Protein AF-A0A962WEE3-F1 (afdb_monomer_lite)

Structure (mmCIF, N/CA/C/O backbone):
data_AF-A0A962WEE3-F1
#
_entry.id   AF-A0A962WEE3-F1
#
loop_
_atom_site.group_PDB
_atom_site.id
_atom_site.type_symbol
_atom_site.label_atom_id
_atom_site.label_alt_id
_atom_site.label_comp_id
_atom_site.label_asym_id
_atom_site.label_entity_id
_atom_site.label_seq_id
_atom_site.pdbx_PDB_ins_code
_atom_site.Cartn_x
_atom_site.Cartn_y
_atom_site.Cartn_z
_atom_site.occupancy
_atom_site.B_iso_or_equiv
_atom_site.auth_seq_id
_atom_site.auth_comp_id
_atom_site.auth_asym_id
_atom_site.auth_atom_id
_atom_site.pdbx_PDB_model_num
ATOM 1 N N . TYR A 1 1 ? 12.407 13.432 -6.104 1.00 59.91 1 TYR A N 1
ATOM 2 C CA . TYR A 1 1 ? 11.609 12.209 -6.326 1.00 59.91 1 TYR A CA 1
ATOM 3 C C . TYR A 1 1 ? 10.411 12.275 -5.389 1.00 59.91 1 TYR A C 1
ATOM 5 O O . TYR A 1 1 ? 10.566 12.838 -4.314 1.00 59.91 1 TYR A O 1
ATOM 13 N N . THR A 1 2 ? 9.241 11.774 -5.781 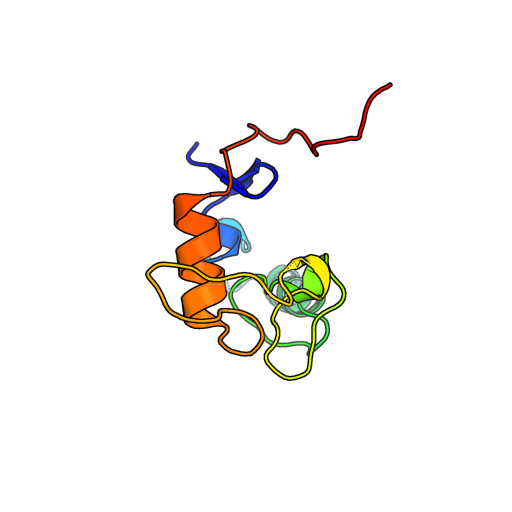1.00 66.31 2 THR A N 1
ATOM 14 C CA . THR A 1 2 ? 8.063 11.734 -4.896 1.00 66.31 2 THR A CA 1
ATOM 15 C C . THR A 1 2 ? 8.029 10.378 -4.204 1.00 66.31 2 THR A C 1
ATOM 17 O O . THR A 1 2 ? 8.128 9.348 -4.876 1.00 66.31 2 THR A O 1
ATOM 20 N N . LYS A 1 3 ? 7.955 10.382 -2.874 1.00 72.56 3 LYS A N 1
ATOM 21 C CA . LYS A 1 3 ? 7.921 9.187 -2.031 1.00 72.56 3 LYS A CA 1
ATOM 22 C C . LYS A 1 3 ? 6.664 9.195 -1.163 1.00 72.56 3 LYS A C 1
ATOM 24 O O . LYS A 1 3 ? 6.056 10.238 -0.945 1.00 72.56 3 LYS A O 1
ATOM 29 N N . GLY A 1 4 ? 6.264 8.013 -0.718 1.00 76.56 4 GLY A N 1
ATOM 30 C CA . GLY A 1 4 ? 5.142 7.784 0.183 1.00 76.56 4 GLY A CA 1
ATOM 31 C C . GLY A 1 4 ? 5.556 6.923 1.371 1.00 76.56 4 GLY A C 1
ATOM 32 O O . GLY A 1 4 ? 6.692 6.994 1.838 1.00 76.56 4 GLY A O 1
ATOM 33 N N . HIS A 1 5 ? 4.625 6.102 1.855 1.00 83.38 5 HIS A N 1
ATOM 34 C CA . HIS A 1 5 ? 4.808 5.189 2.985 1.00 83.38 5 HIS A CA 1
ATOM 35 C C . HIS A 1 5 ? 6.174 4.475 2.973 1.00 83.38 5 HIS A C 1
ATOM 37 O O . HIS A 1 5 ? 6.583 3.937 1.945 1.00 83.38 5 HIS A O 1
ATOM 43 N N . ALA A 1 6 ? 6.889 4.502 4.105 1.00 80.38 6 ALA A N 1
ATOM 44 C CA . ALA A 1 6 ? 8.244 3.952 4.271 1.00 80.38 6 ALA A CA 1
ATOM 45 C C . ALA A 1 6 ? 9.289 4.461 3.247 1.00 80.38 6 ALA A C 1
ATOM 47 O O . ALA A 1 6 ? 10.325 3.837 3.027 1.00 80.38 6 ALA A O 1
ATOM 48 N N . GLY A 1 7 ? 9.032 5.605 2.604 1.00 78.88 7 GLY A N 1
ATOM 49 C CA . GLY A 1 7 ? 9.877 6.157 1.549 1.00 78.88 7 GLY A CA 1
ATOM 50 C C . GLY A 1 7 ? 9.801 5.418 0.215 1.00 78.88 7 GLY A C 1
ATOM 51 O O . GLY A 1 7 ? 10.701 5.578 -0.614 1.00 78.88 7 GLY A O 1
ATOM 52 N N . LEU A 1 8 ? 8.759 4.614 -0.000 1.00 78.94 8 LEU A N 1
ATOM 53 C CA . LEU A 1 8 ? 8.512 3.940 -1.270 1.00 78.94 8 LEU A CA 1
ATOM 54 C C . LEU A 1 8 ? 8.179 4.964 -2.358 1.00 78.94 8 LEU A C 1
ATOM 56 O O . LEU A 1 8 ? 7.472 5.941 -2.116 1.00 78.94 8 LEU A O 1
ATOM 60 N N . ALA A 1 9 ? 8.668 4.740 -3.576 1.00 80.31 9 ALA A N 1
ATOM 61 C CA . ALA A 1 9 ? 8.259 5.543 -4.724 1.00 80.31 9 ALA A CA 1
ATOM 62 C C . ALA A 1 9 ? 6.761 5.323 -4.998 1.00 80.31 9 ALA A C 1
ATOM 64 O O . ALA A 1 9 ? 6.292 4.188 -4.931 1.00 80.31 9 ALA A O 1
ATOM 65 N N . CYS A 1 10 ? 6.009 6.367 -5.362 1.00 78.75 10 CYS A N 1
ATOM 66 C CA . CYS A 1 10 ? 4.571 6.244 -5.671 1.00 78.75 10 CYS A CA 1
ATOM 67 C C . CYS A 1 10 ? 4.292 5.162 -6.732 1.00 78.75 10 CYS A C 1
ATOM 69 O O . CYS A 1 10 ? 3.282 4.467 -6.694 1.00 78.75 10 CYS A O 1
ATOM 71 N N . GLN A 1 11 ? 5.240 4.989 -7.649 1.00 77.62 11 GLN A N 1
ATOM 72 C CA . GLN A 1 11 ? 5.282 3.983 -8.702 1.00 77.62 11 GLN A CA 1
ATOM 73 C C . GLN A 1 11 ? 5.218 2.537 -8.196 1.00 77.62 11 GLN A C 1
ATOM 75 O O . GLN A 1 11 ? 4.754 1.674 -8.937 1.00 77.62 11 GLN A O 1
ATOM 80 N N . ALA A 1 12 ? 5.678 2.277 -6.969 1.00 77.88 12 ALA A N 1
ATOM 81 C CA . ALA A 1 12 ? 5.604 0.958 -6.355 1.00 77.88 12 ALA A CA 1
ATOM 82 C C . ALA A 1 12 ? 4.146 0.551 -6.090 1.00 77.88 12 ALA A C 1
ATOM 84 O O .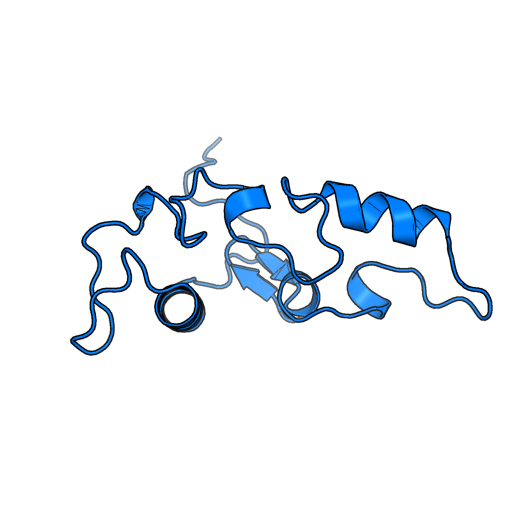 ALA A 1 12 ? 3.805 -0.608 -6.288 1.00 77.88 12 ALA A O 1
ATOM 85 N N . CYS A 1 13 ? 3.276 1.500 -5.720 1.00 80.94 13 CYS A N 1
ATOM 86 C CA . CYS A 1 13 ? 1.856 1.250 -5.430 1.00 80.94 13 CYS A CA 1
ATOM 87 C C . CYS A 1 13 ? 0.899 1.643 -6.570 1.00 80.94 13 CYS A C 1
ATOM 89 O O . CYS A 1 13 ? -0.271 1.285 -6.530 1.00 80.94 13 CYS A O 1
ATOM 91 N N . HIS A 1 14 ? 1.366 2.376 -7.581 1.00 80.56 14 HIS A N 1
ATOM 92 C CA . HIS A 1 14 ? 0.557 2.809 -8.731 1.00 80.56 14 HIS A CA 1
ATOM 93 C C . HIS A 1 14 ? 1.036 2.215 -10.059 1.00 80.56 14 HIS A C 1
ATOM 95 O O . HIS A 1 14 ? 0.818 2.822 -11.102 1.00 80.56 14 HIS A O 1
ATOM 101 N N . GLU A 1 15 ? 1.715 1.063 -10.015 1.00 68.25 15 GLU A N 1
ATOM 102 C CA . GLU A 1 15 ? 2.220 0.355 -11.199 1.00 68.25 15 GLU A CA 1
ATOM 103 C C . GLU A 1 15 ? 2.891 1.281 -12.221 1.00 68.25 15 GLU A C 1
ATOM 105 O O . GLU A 1 15 ? 2.365 1.545 -13.303 1.00 68.25 15 GLU A O 1
ATOM 110 N N . SER A 1 16 ? 4.100 1.761 -11.933 1.00 60.50 16 SER A N 1
ATOM 111 C CA . SER A 1 16 ? 4.901 2.293 -13.035 1.00 60.50 16 SER A CA 1
ATOM 112 C C . SER A 1 16 ? 5.744 1.195 -13.634 1.00 60.50 16 SER A C 1
ATOM 114 O O . SER A 1 16 ? 6.678 0.702 -12.996 1.00 60.50 16 SER A O 1
ATOM 116 N N . ILE A 1 17 ? 5.484 0.909 -14.910 1.00 52.91 17 ILE A N 1
ATOM 117 C CA . ILE A 1 17 ? 6.377 0.085 -15.721 1.00 52.91 17 ILE A CA 1
ATOM 118 C C . ILE A 1 17 ? 7.811 0.634 -15.619 1.00 52.91 17 ILE A C 1
ATOM 120 O O . ILE A 1 17 ? 8.752 -0.129 -15.503 1.00 52.91 17 ILE A O 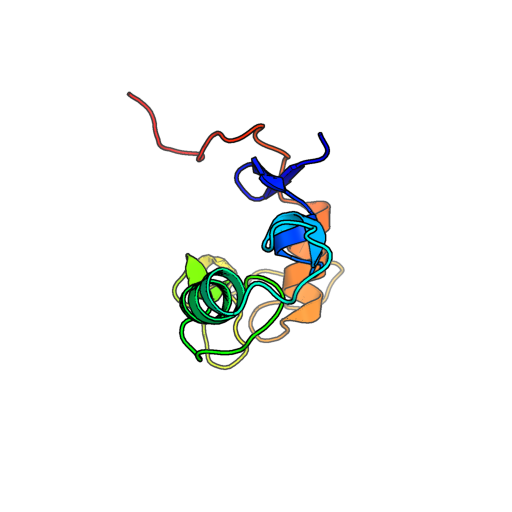1
ATOM 124 N N . HIS A 1 18 ? 7.978 1.956 -15.540 1.00 51.31 18 HIS A N 1
ATOM 125 C CA . HIS A 1 18 ? 9.281 2.620 -15.462 1.00 51.31 18 HIS A CA 1
ATOM 126 C C . HIS A 1 18 ? 9.896 2.691 -14.050 1.00 51.31 18 HIS A C 1
ATOM 128 O O . HIS A 1 18 ? 11.042 3.109 -13.910 1.00 51.31 18 HIS A O 1
ATOM 134 N N . GLY A 1 19 ? 9.138 2.357 -12.999 1.00 53.22 19 GLY A N 1
ATOM 135 C CA . GLY A 1 19 ? 9.619 2.359 -11.610 1.00 53.22 19 GLY A CA 1
ATOM 136 C C . GLY A 1 19 ? 10.104 0.991 -11.131 1.00 53.22 19 GLY A C 1
ATOM 137 O O . GLY A 1 19 ? 10.918 0.926 -10.214 1.00 53.22 19 GLY A O 1
ATOM 138 N N . LEU A 1 20 ? 9.614 -0.080 -11.763 1.00 52.81 20 LEU A N 1
ATOM 139 C CA . LEU A 1 20 ? 9.973 -1.470 -11.470 1.00 52.81 20 LEU A CA 1
ATOM 140 C C . LEU A 1 20 ? 10.700 -2.154 -12.635 1.00 52.81 20 LEU A C 1
ATOM 142 O O . LEU A 1 20 ? 11.467 -3.069 -12.370 1.00 52.81 20 LEU A O 1
ATOM 146 N N . TYR A 1 21 ? 10.520 -1.708 -13.886 1.00 57.28 21 TYR A N 1
ATOM 147 C CA . TYR A 1 21 ? 11.195 -2.262 -15.064 1.00 57.28 21 TYR A CA 1
ATOM 148 C C . TYR A 1 21 ? 12.092 -1.214 -15.741 1.00 57.28 21 TYR A C 1
ATOM 150 O O . TYR A 1 21 ? 11.686 -0.059 -15.909 1.00 57.28 21 TYR A O 1
ATOM 158 N N . PRO A 1 22 ? 13.310 -1.582 -16.171 1.00 56.31 22 PRO A N 1
ATOM 159 C CA . PRO A 1 22 ? 14.116 -0.705 -17.003 1.00 56.31 22 PRO A CA 1
ATOM 160 C C . PRO A 1 22 ? 13.383 -0.410 -18.319 1.00 56.31 22 PRO A C 1
ATOM 162 O O . PRO A 1 22 ? 12.876 -1.311 -18.990 1.00 56.31 22 PRO A O 1
ATOM 165 N N . VAL A 1 23 ? 13.334 0.870 -18.699 1.00 54.28 23 VAL A N 1
ATOM 166 C CA . VAL A 1 23 ? 12.756 1.304 -19.977 1.00 54.28 23 VAL A CA 1
ATOM 167 C C . VAL A 1 23 ? 13.760 0.989 -21.076 1.00 54.28 23 VAL A C 1
ATOM 169 O O . VAL A 1 23 ? 14.630 1.798 -21.395 1.00 54.28 23 VAL A O 1
ATOM 172 N N . THR A 1 24 ? 13.680 -0.215 -21.627 1.00 64.00 24 THR A N 1
ATOM 173 C CA . THR A 1 24 ? 14.472 -0.602 -22.795 1.00 64.00 24 THR A CA 1
ATOM 174 C C . THR A 1 24 ? 13.543 -0.814 -23.991 1.00 64.00 24 THR A C 1
ATOM 176 O O . THR A 1 24 ? 12.368 -1.127 -23.794 1.00 64.00 24 THR A O 1
ATOM 179 N N . PRO A 1 25 ? 14.025 -0.656 -25.238 1.00 69.88 25 PRO A N 1
ATOM 180 C CA . PRO A 1 25 ? 13.217 -0.918 -26.435 1.00 69.88 25 PRO A CA 1
ATOM 181 C C . PRO A 1 25 ? 12.658 -2.349 -26.504 1.00 69.88 25 PRO A C 1
ATOM 183 O O . PRO A 1 25 ? 11.712 -2.609 -27.245 1.00 69.88 25 PRO A O 1
ATOM 186 N N . SER A 1 26 ? 13.242 -3.269 -25.735 1.00 65.81 26 SER A N 1
ATOM 187 C CA . SER A 1 26 ? 12.838 -4.665 -25.624 1.00 65.81 26 SER A CA 1
ATOM 188 C C . SER A 1 26 ? 12.163 -4.916 -24.275 1.00 65.81 26 SER A C 1
ATOM 190 O O . SER A 1 26 ? 12.535 -4.335 -23.257 1.00 65.81 26 SER A O 1
ATOM 192 N N . VAL A 1 27 ? 11.190 -5.827 -24.237 1.00 64.12 27 VAL A N 1
ATOM 193 C CA . VAL A 1 27 ? 10.600 -6.274 -22.968 1.00 64.12 27 VAL A CA 1
ATOM 194 C C . VAL A 1 27 ? 11.683 -6.960 -22.131 1.00 64.12 27 VAL A C 1
ATOM 196 O O . VAL A 1 27 ? 12.179 -8.024 -22.508 1.00 64.12 27 VAL A O 1
ATOM 199 N N . ASP A 1 28 ? 12.037 -6.376 -20.984 1.00 65.62 28 ASP A N 1
ATOM 200 C CA . ASP A 1 28 ? 12.911 -7.030 -20.011 1.00 65.62 28 ASP A CA 1
ATOM 201 C C . ASP A 1 28 ? 12.128 -8.110 -19.254 1.00 65.62 28 ASP A C 1
ATOM 203 O O . ASP A 1 28 ? 11.506 -7.883 -18.214 1.00 65.62 28 ASP A O 1
ATOM 207 N N . THR A 1 29 ? 12.152 -9.321 -19.806 1.00 66.81 29 THR A N 1
ATOM 208 C CA . THR A 1 29 ? 11.490 -10.487 -19.206 1.00 66.81 29 THR A CA 1
ATOM 209 C C . THR A 1 29 ? 12.092 -10.909 -17.862 1.00 66.81 29 THR A C 1
ATOM 211 O O . THR A 1 29 ? 11.431 -11.621 -17.105 1.00 66.81 29 THR A O 1
ATOM 214 N N . THR A 1 30 ? 13.321 -10.487 -17.544 1.00 66.19 30 THR A N 1
ATOM 215 C CA . THR A 1 30 ? 13.986 -10.812 -16.276 1.00 66.19 30 THR A CA 1
ATOM 216 C C . THR A 1 30 ? 13.401 -9.963 -15.164 1.00 66.19 30 THR A C 1
ATOM 218 O O . THR A 1 30 ? 12.920 -10.503 -14.166 1.00 66.19 30 THR A O 1
ATOM 221 N N . THR A 1 31 ? 13.348 -8.646 -15.364 1.00 63.94 31 THR A N 1
ATOM 222 C CA . THR A 1 31 ? 12.740 -7.743 -14.383 1.00 63.94 31 THR A CA 1
ATOM 223 C C . THR A 1 31 ? 11.231 -7.966 -14.281 1.00 63.94 31 THR A C 1
ATOM 225 O O . THR A 1 31 ? 10.679 -7.925 -13.184 1.00 63.94 31 THR A O 1
ATOM 228 N N . TYR A 1 32 ? 10.570 -8.332 -15.388 1.00 65.12 32 TYR A N 1
ATOM 229 C CA . TYR A 1 32 ? 9.160 -8.744 -15.384 1.00 65.12 32 TYR A CA 1
ATOM 230 C C . TYR A 1 32 ? 8.872 -9.928 -14.451 1.00 65.12 32 TYR A C 1
ATOM 232 O O . TYR A 1 32 ? 7.881 -9.922 -13.725 1.00 65.12 32 TYR A O 1
ATOM 240 N N . LYS A 1 33 ? 9.757 -10.932 -14.422 1.00 65.62 33 LYS A N 1
ATOM 241 C CA . LYS A 1 33 ? 9.633 -12.085 -13.515 1.00 65.62 33 LYS A CA 1
ATOM 242 C C . LYS A 1 33 ? 9.969 -11.741 -12.064 1.00 65.62 33 LYS A C 1
ATOM 244 O O . LYS A 1 33 ? 9.379 -12.323 -11.161 1.00 65.62 33 LYS A O 1
ATOM 249 N N . GLN A 1 34 ? 10.898 -10.815 -11.834 1.00 64.06 34 GLN A N 1
ATOM 250 C CA . GLN A 1 34 ? 11.233 -10.346 -10.486 1.00 64.06 34 GLN A CA 1
ATOM 251 C C . GLN A 1 34 ? 10.078 -9.570 -9.848 1.00 64.06 34 GLN A C 1
ATOM 253 O O . GLN A 1 34 ? 9.843 -9.720 -8.655 1.00 64.06 34 GLN A O 1
ATOM 258 N N . ALA A 1 35 ? 9.302 -8.810 -10.627 1.00 63.50 35 ALA A N 1
ATOM 259 C CA . ALA A 1 35 ? 8.184 -8.045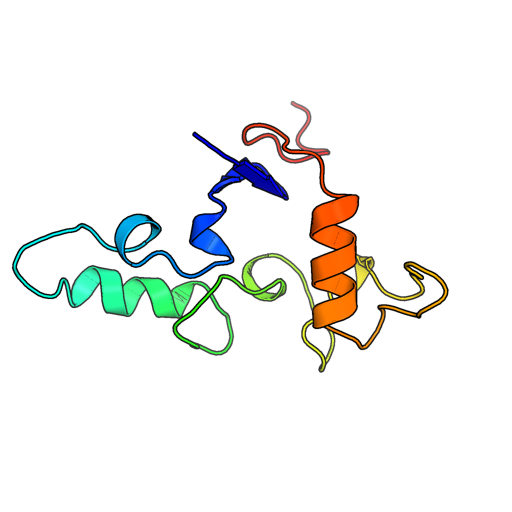 -10.077 1.00 63.50 35 ALA A CA 1
ATOM 260 C C . ALA A 1 35 ? 7.102 -8.917 -9.417 1.00 63.50 35 ALA A C 1
ATOM 262 O O . ALA A 1 35 ? 6.536 -8.524 -8.400 1.00 63.50 35 ALA A O 1
ATOM 263 N N . ALA A 1 36 ? 6.867 -10.124 -9.939 1.00 65.12 36 ALA A N 1
ATOM 264 C CA . ALA A 1 36 ? 5.942 -11.089 -9.344 1.00 65.12 36 ALA A CA 1
ATOM 265 C C . ALA A 1 36 ? 6.392 -11.591 -7.962 1.00 65.12 36 ALA A C 1
ATOM 267 O O . ALA A 1 36 ? 5.573 -12.076 -7.192 1.00 65.12 36 ALA A O 1
ATOM 268 N N . GLN A 1 37 ? 7.685 -11.479 -7.633 1.00 65.62 37 GLN A N 1
ATOM 269 C CA . GLN A 1 37 ? 8.223 -11.914 -6.339 1.00 65.62 37 GLN A CA 1
ATOM 270 C C . GLN A 1 37 ? 7.843 -10.971 -5.196 1.00 65.62 37 GLN A C 1
ATOM 272 O O . GLN A 1 37 ? 7.966 -11.347 -4.034 1.00 65.62 37 GLN A O 1
ATOM 277 N N . TYR A 1 38 ? 7.415 -9.746 -5.506 1.00 71.19 38 TYR A N 1
ATOM 278 C CA . TYR A 1 38 ? 7.138 -8.740 -4.487 1.00 71.19 38 TYR A CA 1
ATOM 279 C C . TYR A 1 38 ? 5.793 -8.935 -3.793 1.00 71.19 38 TYR A C 1
ATOM 281 O O . TYR A 1 38 ? 5.682 -8.639 -2.607 1.00 71.19 38 TYR A O 1
ATOM 289 N N . ASN A 1 39 ? 4.783 -9.443 -4.500 1.00 78.00 39 ASN A N 1
ATOM 290 C CA . ASN A 1 39 ? 3.508 -9.789 -3.886 1.00 78.00 39 ASN A CA 1
ATOM 291 C C . ASN A 1 39 ? 3.490 -11.288 -3.550 1.00 78.00 39 ASN A C 1
ATOM 293 O O . ASN A 1 39 ? 3.793 -12.110 -4.415 1.00 78.00 39 ASN A O 1
ATOM 297 N N . PRO A 1 40 ? 3.095 -11.684 -2.328 1.00 76.50 40 PRO A N 1
ATOM 298 C CA . PRO A 1 40 ? 3.134 -13.087 -1.906 1.00 76.50 40 PRO A CA 1
ATOM 299 C C . PRO A 1 40 ? 2.151 -13.989 -2.666 1.00 76.50 40 PRO A C 1
ATOM 301 O O . PRO A 1 40 ? 2.323 -15.204 -2.687 1.00 76.50 40 PRO A O 1
ATOM 304 N N . ASP A 1 41 ? 1.138 -13.409 -3.313 1.00 80.81 41 ASP A N 1
ATOM 305 C CA . ASP A 1 41 ? 0.201 -14.119 -4.188 1.00 80.81 41 ASP A CA 1
ATOM 306 C C . ASP A 1 41 ? 0.717 -14.280 -5.632 1.00 80.81 41 ASP A C 1
ATOM 308 O O . ASP A 1 41 ? -0.000 -14.797 -6.488 1.00 80.81 41 ASP A O 1
ATOM 312 N N . GLY A 1 42 ? 1.941 -13.824 -5.921 1.00 73.06 42 GLY A N 1
ATOM 313 C CA . GLY A 1 42 ? 2.542 -13.867 -7.253 1.00 73.06 42 GLY A CA 1
ATOM 314 C C . GLY A 1 42 ? 1.900 -12.908 -8.257 1.00 73.06 42 GLY A C 1
ATOM 315 O O . GLY A 1 42 ? 2.219 -12.967 -9.446 1.00 73.06 42 GLY A O 1
ATOM 316 N N . SER A 1 43 ? 0.978 -12.041 -7.819 1.00 75.56 43 SER A N 1
ATOM 317 C CA . SER A 1 43 ? 0.323 -11.093 -8.714 1.00 75.56 43 SER A CA 1
ATOM 318 C C . SER A 1 43 ? 1.313 -10.052 -9.229 1.00 75.56 43 SER A C 1
ATOM 320 O O . SER A 1 43 ? 2.056 -9.419 -8.475 1.00 75.56 43 SER A O 1
ATOM 322 N N . HIS A 1 44 ? 1.286 -9.858 -10.546 1.00 66.12 44 HIS A N 1
ATOM 323 C CA . HIS A 1 44 ? 1.959 -8.751 -11.203 1.00 66.12 44 HIS A CA 1
ATOM 324 C C . HIS A 1 44 ? 1.109 -7.505 -10.966 1.00 66.12 44 HIS A C 1
ATOM 326 O O . HIS A 1 44 ? -0.058 -7.493 -11.353 1.00 66.12 44 HIS A O 1
ATOM 332 N N . GLY A 1 45 ? 1.670 -6.489 -10.318 1.00 68.81 45 GLY A N 1
ATOM 333 C CA . GLY A 1 45 ? 0.974 -5.222 -10.149 1.00 68.81 45 GLY A CA 1
ATOM 334 C C . GLY A 1 45 ? 1.519 -4.358 -9.024 1.00 68.81 45 GLY A C 1
ATOM 335 O O . GLY A 1 45 ? 2.696 -4.512 -8.678 1.00 68.81 45 GLY A O 1
ATOM 336 N N . PRO A 1 46 ? 0.725 -3.431 -8.454 1.00 76.31 46 PRO A N 1
ATOM 337 C CA . PRO A 1 46 ? 1.228 -2.573 -7.406 1.00 76.31 46 PRO A CA 1
ATOM 338 C C . PRO A 1 46 ? 1.584 -3.430 -6.196 1.00 76.31 46 PRO A C 1
ATOM 340 O O . PRO A 1 46 ? 0.944 -4.450 -5.914 1.00 76.31 46 PRO A O 1
ATOM 343 N N . MET A 1 47 ? 2.618 -3.015 -5.479 1.00 82.62 47 MET A N 1
ATOM 344 C CA . MET A 1 47 ? 3.003 -3.650 -4.234 1.00 82.62 47 MET A CA 1
ATOM 345 C C . MET A 1 47 ? 1.833 -3.564 -3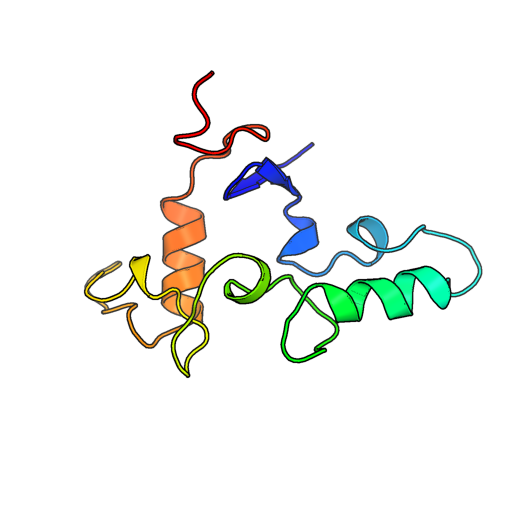.252 1.00 82.62 47 MET A C 1
ATOM 347 O O . MET A 1 47 ? 1.355 -2.479 -2.914 1.00 82.62 47 MET A O 1
ATOM 351 N N . LYS A 1 48 ? 1.351 -4.726 -2.818 1.00 87.44 48 LYS A N 1
ATOM 352 C CA . LYS A 1 48 ? 0.277 -4.851 -1.835 1.00 87.44 48 LYS A CA 1
ATOM 353 C C . LYS A 1 48 ? 0.851 -4.755 -0.432 1.00 87.44 48 LYS A C 1
ATOM 355 O O . LYS A 1 48 ? 2.032 -5.004 -0.201 1.00 87.44 48 LYS A O 1
ATOM 360 N N . CYS A 1 49 ? -0.014 -4.489 0.542 1.00 90.62 49 CYS A N 1
ATOM 361 C CA . CYS A 1 49 ? 0.389 -4.441 1.945 1.00 90.62 49 CYS A CA 1
ATOM 362 C C . CYS A 1 49 ? 1.042 -5.754 2.418 1.00 90.62 49 CYS A C 1
ATOM 364 O O . CYS A 1 49 ? 1.959 -5.724 3.236 1.00 90.62 49 CYS A O 1
ATOM 366 N N . ALA A 1 50 ? 0.613 -6.884 1.847 1.00 89.62 50 ALA A N 1
ATOM 367 C CA . ALA A 1 50 ? 1.127 -8.221 2.136 1.00 89.62 50 ALA A CA 1
ATOM 368 C C . ALA A 1 50 ? 2.605 -8.431 1.753 1.00 89.62 50 ALA A C 1
ATOM 370 O O . ALA A 1 50 ? 3.214 -9.402 2.190 1.00 89.62 50 ALA A O 1
ATOM 371 N N . ALA A 1 51 ? 3.200 -7.528 0.967 1.00 86.38 51 ALA A N 1
ATOM 372 C CA . ALA A 1 51 ? 4.633 -7.556 0.677 1.00 86.38 51 ALA A CA 1
ATOM 373 C C . ALA A 1 51 ? 5.495 -7.311 1.931 1.00 86.38 51 ALA A C 1
ATOM 375 O O . ALA A 1 51 ? 6.623 -7.793 2.005 1.00 86.38 51 ALA A O 1
ATOM 376 N N . CYS A 1 52 ? 4.965 -6.576 2.918 1.00 87.25 52 CYS A N 1
ATOM 377 C CA . CYS A 1 52 ? 5.690 -6.202 4.139 1.00 87.25 52 CYS A CA 1
ATOM 378 C C . CYS A 1 52 ? 4.952 -6.571 5.434 1.00 87.25 52 CYS A C 1
ATOM 380 O O . CYS A 1 52 ? 5.584 -6.746 6.473 1.00 87.25 52 CYS A O 1
ATOM 382 N N . HIS A 1 53 ? 3.622 -6.646 5.403 1.00 90.62 53 HIS A N 1
ATOM 383 C CA . HIS A 1 53 ? 2.792 -6.883 6.579 1.00 90.62 53 HIS A CA 1
ATOM 384 C C . HIS A 1 53 ? 2.087 -8.231 6.508 1.00 90.62 53 HIS A C 1
ATOM 386 O O . HIS A 1 53 ? 1.683 -8.679 5.440 1.00 90.62 53 HIS A O 1
ATOM 392 N N . GLU A 1 54 ? 1.818 -8.818 7.670 1.00 93.12 54 GLU A N 1
ATOM 393 C CA . GLU A 1 54 ? 0.760 -9.817 7.772 1.00 93.12 54 GLU A CA 1
ATOM 394 C C . GLU A 1 54 ? -0.595 -9.142 7.548 1.00 93.12 54 GLU A C 1
ATOM 396 O O . GLU A 1 54 ? -0.934 -8.149 8.206 1.00 93.12 54 GLU A O 1
ATOM 401 N N . THR A 1 55 ? -1.368 -9.683 6.613 1.00 94.31 55 THR A N 1
ATOM 402 C CA . THR A 1 55 ? -2.678 -9.157 6.236 1.00 94.31 55 THR A CA 1
ATOM 403 C C . THR A 1 55 ? -3.779 -10.165 6.511 1.00 94.31 55 THR A C 1
ATOM 405 O O . THR A 1 55 ? -3.560 -11.376 6.473 1.00 94.31 55 THR A O 1
ATOM 408 N N . ASN A 1 56 ? -4.992 -9.666 6.712 1.00 94.19 56 ASN A N 1
ATOM 409 C CA . ASN A 1 56 ? -6.184 -10.502 6.710 1.00 94.19 56 ASN A CA 1
ATOM 410 C C . ASN A 1 56 ? -6.585 -10.928 5.282 1.00 94.19 56 ASN A C 1
ATOM 412 O O . ASN A 1 56 ? -5.917 -10.607 4.297 1.00 94.19 56 ASN A O 1
ATOM 416 N N . ALA A 1 57 ? -7.716 -11.632 5.170 1.00 93.06 57 ALA A N 1
ATOM 417 C CA . ALA A 1 57 ? -8.242 -12.121 3.894 1.00 93.06 57 ALA A CA 1
ATOM 418 C C . ALA A 1 57 ? -8.606 -11.005 2.892 1.00 93.06 57 ALA A C 1
ATOM 420 O O . ALA A 1 57 ? -8.619 -11.257 1.691 1.00 93.06 57 ALA A O 1
ATOM 421 N N . SER A 1 58 ? -8.863 -9.781 3.365 1.00 93.75 58 SER A N 1
ATOM 422 C CA . SER A 1 58 ? -9.098 -8.608 2.513 1.00 93.75 58 SER A CA 1
ATOM 423 C C . SER A 1 58 ? -7.801 -7.912 2.076 1.00 93.75 58 SER A C 1
ATOM 425 O O . SER A 1 58 ? -7.862 -6.889 1.404 1.00 93.75 58 SER A O 1
ATOM 427 N N . GLY A 1 59 ? -6.623 -8.412 2.469 1.00 92.19 59 GLY A N 1
ATOM 428 C CA . GLY A 1 59 ? -5.337 -7.772 2.176 1.00 92.19 59 GLY A CA 1
ATOM 429 C C . GLY A 1 59 ? -5.028 -6.556 3.056 1.00 92.19 59 GLY A C 1
ATOM 430 O O . GLY A 1 59 ? -4.064 -5.840 2.786 1.00 92.19 59 GLY A O 1
ATOM 431 N N . VAL A 1 60 ? -5.816 -6.321 4.112 1.00 94.81 60 VAL A N 1
ATOM 432 C CA . VAL A 1 60 ? -5.606 -5.226 5.070 1.00 94.81 60 VAL A CA 1
ATOM 433 C C . VAL A 1 60 ? -4.625 -5.686 6.155 1.00 94.81 60 VAL A C 1
ATOM 435 O O . VAL A 1 60 ? -4.805 -6.778 6.701 1.00 94.81 60 VAL A O 1
ATOM 438 N N . PRO A 1 61 ? -3.592 -4.893 6.498 1.00 93.06 61 PRO A N 1
ATOM 439 C CA . PRO A 1 61 ? -2.653 -5.236 7.563 1.00 93.06 61 PRO A CA 1
ATOM 440 C C . PRO A 1 61 ? -3.335 -5.484 8.904 1.00 93.06 61 PRO A C 1
ATOM 442 O O . PRO A 1 61 ? -4.181 -4.697 9.328 1.00 93.06 61 PRO A O 1
ATOM 445 N N . ASN A 1 62 ? -2.878 -6.499 9.638 1.00 93.50 62 ASN A N 1
ATOM 446 C CA . ASN A 1 62 ? -3.383 -6.790 10.984 1.00 93.50 62 ASN A CA 1
ATOM 447 C C . ASN A 1 62 ? -3.220 -5.591 11.940 1.00 93.50 62 ASN A C 1
ATOM 449 O O . ASN A 1 62 ? -4.056 -5.359 12.810 1.00 93.50 62 ASN A O 1
ATOM 453 N N . ILE A 1 63 ? -2.184 -4.773 11.726 1.00 88.25 63 ILE A N 1
ATOM 454 C CA . ILE A 1 63 ? -1.935 -3.534 12.482 1.00 88.25 63 ILE A CA 1
ATOM 455 C C . ILE A 1 63 ? -2.998 -2.444 12.256 1.00 88.25 63 ILE A C 1
ATOM 457 O O . ILE A 1 63 ? -3.098 -1.515 13.053 1.00 88.25 63 ILE A O 1
ATOM 461 N N . ALA A 1 64 ? -3.787 -2.542 11.183 1.00 88.81 64 ALA A N 1
ATOM 462 C CA . ALA A 1 64 ? -4.866 -1.613 10.855 1.00 88.81 64 ALA A CA 1
ATOM 463 C C . ALA A 1 64 ? -6.248 -2.114 11.323 1.00 88.81 64 ALA A C 1
ATOM 465 O O . ALA A 1 64 ? -7.258 -1.441 11.109 1.00 88.81 64 ALA A O 1
ATOM 466 N N . LEU A 1 65 ? -6.328 -3.277 11.977 1.00 88.94 65 LEU A N 1
ATOM 467 C CA . LEU A 1 65 ? -7.592 -3.798 12.495 1.00 88.94 65 LEU A CA 1
ATOM 468 C C . LEU A 1 65 ? -8.155 -2.890 13.596 1.00 88.94 65 LEU A C 1
ATOM 470 O O . LEU A 1 65 ? -7.431 -2.372 14.443 1.00 88.94 65 LEU A O 1
ATOM 474 N N . GLY A 1 66 ? -9.473 -2.685 13.572 1.00 88.00 66 GLY A N 1
ATOM 475 C CA . GLY A 1 66 ? -10.170 -1.782 14.494 1.00 88.00 66 GLY A CA 1
ATOM 476 C C . GLY A 1 66 ? -10.032 -0.292 14.161 1.00 88.00 66 GLY A C 1
ATOM 477 O O . GLY A 1 66 ? -10.701 0.526 14.793 1.00 88.00 66 GLY A O 1
ATOM 478 N N . GLN A 1 67 ? -9.233 0.074 13.155 1.00 90.25 67 GLN A N 1
ATOM 479 C CA . GLN A 1 67 ? -9.117 1.459 12.709 1.00 90.25 67 GLN A CA 1
ATOM 480 C C . GLN A 1 67 ? -10.366 1.912 11.943 1.00 90.25 67 GLN A C 1
ATOM 482 O O . GLN A 1 67 ? -11.054 1.135 11.272 1.00 90.25 67 GLN A O 1
ATOM 487 N N . THR A 1 68 ? -10.655 3.207 12.045 1.00 91.75 68 THR A N 1
ATOM 488 C CA . THR A 1 68 ? -11.760 3.866 11.342 1.00 91.75 68 THR A CA 1
ATOM 489 C C . THR A 1 68 ? -11.224 5.100 10.630 1.00 91.75 68 THR A C 1
ATOM 491 O O . THR A 1 68 ? -10.517 5.907 11.228 1.00 91.75 68 THR A O 1
ATOM 494 N N . TYR A 1 69 ? -11.596 5.270 9.365 1.00 90.00 69 TYR A N 1
ATOM 495 C CA . TYR A 1 69 ? -11.257 6.433 8.555 1.00 90.00 69 TYR A CA 1
ATOM 496 C C . TYR A 1 69 ? -12.535 7.031 7.962 1.00 90.00 69 TYR A C 1
ATOM 498 O O . TYR A 1 69 ? -13.347 6.314 7.382 1.00 90.00 69 TYR A O 1
ATOM 506 N N . ASN A 1 70 ? -12.754 8.337 8.150 1.00 90.25 70 ASN A N 1
ATOM 507 C CA . ASN A 1 70 ? -13.963 9.048 7.704 1.00 90.25 70 ASN A CA 1
ATOM 508 C C . ASN A 1 70 ? -15.284 8.362 8.121 1.00 90.25 70 ASN A C 1
ATOM 510 O O . ASN A 1 70 ? -16.223 8.257 7.337 1.00 90.25 70 ASN A O 1
ATOM 514 N N . GLY A 1 71 ? -15.345 7.855 9.359 1.00 91.12 71 GLY A N 1
ATOM 515 C CA . GLY A 1 71 ? -16.523 7.161 9.899 1.00 91.12 71 GLY A CA 1
ATOM 516 C C . GLY A 1 71 ? -16.739 5.737 9.369 1.00 91.12 71 GLY A C 1
ATOM 517 O O . GLY A 1 71 ? -17.692 5.078 9.781 1.00 91.12 71 GLY A O 1
ATOM 518 N N . LYS A 1 72 ? -15.856 5.236 8.497 1.00 91.69 72 LYS A N 1
ATOM 519 C CA . LYS A 1 72 ? -15.893 3.882 7.941 1.00 91.69 72 LYS A CA 1
ATOM 520 C C . LYS A 1 72 ? -14.792 3.026 8.564 1.00 91.69 72 LYS A C 1
ATOM 522 O O . LYS A 1 72 ? -13.641 3.453 8.642 1.00 91.69 72 LYS A O 1
ATOM 527 N N . LYS A 1 73 ? -15.128 1.813 9.005 1.00 94.19 73 LYS A N 1
ATOM 528 C CA . LYS A 1 73 ? -14.115 0.837 9.428 1.00 94.19 73 LYS A CA 1
ATOM 529 C C . LYS A 1 73 ? -13.259 0.433 8.229 1.00 94.19 73 LYS A C 1
ATOM 531 O O . LYS A 1 73 ? -13.805 0.183 7.157 1.00 94.19 73 LYS A O 1
ATOM 536 N N . ILE A 1 74 ? -11.942 0.378 8.418 1.00 94.69 74 ILE A N 1
ATOM 537 C CA . ILE A 1 74 ? -10.998 -0.009 7.352 1.00 94.69 74 ILE A CA 1
ATOM 538 C C . ILE A 1 74 ? -10.516 -1.455 7.484 1.00 94.69 74 ILE A C 1
ATOM 540 O O . ILE A 1 74 ? -9.834 -1.958 6.602 1.00 94.69 74 ILE A O 1
ATOM 544 N N . ASP A 1 75 ? -10.875 -2.120 8.581 1.00 93.94 75 ASP A N 1
ATOM 545 C CA . ASP A 1 75 ? -10.414 -3.453 8.962 1.00 93.94 75 ASP A CA 1
ATOM 546 C C . ASP A 1 75 ? -10.558 -4.503 7.854 1.00 93.94 75 ASP A C 1
ATOM 548 O O . ASP A 1 75 ? -9.655 -5.310 7.688 1.00 93.94 75 ASP A O 1
ATOM 552 N N . ASN A 1 76 ? -11.632 -4.482 7.066 1.00 94.69 76 ASN A N 1
ATOM 553 C CA . ASN A 1 76 ? -11.849 -5.439 5.973 1.00 94.69 76 ASN A CA 1
ATOM 554 C C . ASN A 1 76 ? -12.043 -4.772 4.605 1.00 94.69 76 ASN A C 1
ATOM 556 O O . ASN A 1 76 ? -12.540 -5.414 3.679 1.00 94.69 76 ASN A O 1
ATOM 560 N N . ASP A 1 77 ? -11.660 -3.502 4.477 1.00 94.88 77 ASP A N 1
ATOM 561 C CA . ASP A 1 77 ? -11.852 -2.703 3.270 1.00 94.88 77 ASP A CA 1
ATOM 562 C C . ASP A 1 77 ? -10.505 -2.183 2.760 1.00 94.88 77 ASP A C 1
ATOM 564 O O . ASP A 1 77 ? -9.956 -1.206 3.274 1.00 94.88 77 ASP A O 1
ATOM 568 N N . PHE A 1 78 ? -9.967 -2.876 1.754 1.00 91.88 78 PHE A N 1
ATOM 569 C CA . PHE A 1 78 ? -8.649 -2.590 1.193 1.00 91.88 78 PHE A CA 1
ATOM 570 C C . PHE A 1 78 ? -8.536 -1.153 0.666 1.00 91.88 78 PHE A C 1
ATOM 572 O O . PHE A 1 78 ? -7.584 -0.449 0.996 1.00 91.88 78 PHE A O 1
ATOM 579 N N . ASP A 1 79 ? -9.530 -0.677 -0.081 1.00 91.19 79 ASP A N 1
ATOM 580 C CA . ASP A 1 79 ? -9.503 0.656 -0.691 1.00 91.19 79 ASP A CA 1
ATOM 581 C C . ASP A 1 79 ? -9.617 1.769 0.357 1.00 91.19 79 ASP A C 1
ATOM 583 O O . ASP A 1 79 ? -8.962 2.815 0.258 1.00 91.19 79 ASP A O 1
ATOM 587 N N . ALA A 1 80 ? -10.415 1.548 1.406 1.00 93.19 80 ALA A N 1
ATOM 588 C CA . ALA A 1 80 ? -10.481 2.460 2.539 1.00 93.19 80 ALA A CA 1
ATOM 589 C C . ALA A 1 80 ? -9.159 2.471 3.320 1.00 93.19 80 ALA A C 1
ATOM 591 O O . ALA A 1 80 ? -8.713 3.543 3.733 1.00 93.19 80 ALA A O 1
ATOM 592 N N . ALA A 1 81 ? -8.501 1.318 3.475 1.00 92.38 81 ALA A N 1
ATOM 593 C CA . ALA A 1 81 ? -7.182 1.225 4.094 1.00 92.38 81 ALA A CA 1
ATOM 594 C C . ALA A 1 81 ? -6.095 1.930 3.259 1.00 92.38 81 ALA A C 1
ATOM 596 O O . ALA A 1 81 ? -5.264 2.642 3.824 1.00 92.38 81 ALA A O 1
ATOM 597 N N . VAL A 1 82 ? -6.130 1.822 1.926 1.00 90.50 82 VAL A N 1
ATOM 598 C CA . VAL A 1 82 ? -5.235 2.562 1.013 1.00 90.50 82 VAL A CA 1
ATOM 599 C C . VAL A 1 82 ? -5.477 4.067 1.112 1.00 90.50 82 VAL A C 1
ATOM 601 O O . VAL A 1 82 ? -4.531 4.844 1.233 1.00 90.50 82 VAL A O 1
ATOM 604 N N . SER A 1 83 ? -6.742 4.492 1.132 1.00 90.06 83 SER A N 1
ATOM 605 C CA . SER A 1 83 ? -7.106 5.905 1.298 1.00 90.06 83 SER A CA 1
ATOM 606 C C . SER A 1 83 ? -6.630 6.458 2.643 1.00 90.06 83 SER A C 1
ATOM 608 O O . SER A 1 83 ? -6.072 7.554 2.710 1.00 90.06 83 SER A O 1
ATOM 610 N N . TRP A 1 84 ? -6.792 5.676 3.713 1.00 90.25 84 TRP A N 1
ATOM 611 C CA . TRP A 1 84 ? -6.254 6.003 5.028 1.00 90.25 84 TRP A CA 1
ATOM 612 C C . TRP A 1 84 ? -4.725 6.125 4.994 1.00 90.25 84 TRP A C 1
ATOM 614 O O . TRP A 1 84 ? -4.189 7.084 5.550 1.00 90.25 84 TRP A O 1
ATOM 624 N N . MET A 1 85 ? -4.030 5.226 4.289 1.00 88.44 85 MET A N 1
ATOM 625 C CA . MET A 1 85 ? -2.575 5.268 4.134 1.00 88.44 85 MET A CA 1
ATOM 626 C C . MET A 1 85 ? -2.111 6.524 3.386 1.00 88.44 85 MET A C 1
ATOM 628 O O . MET A 1 85 ? -1.176 7.178 3.834 1.00 88.44 85 MET A O 1
ATOM 632 N N . HIS A 1 86 ? -2.790 6.931 2.308 1.00 85.81 86 HIS A N 1
ATOM 633 C CA . HIS A 1 86 ? -2.483 8.191 1.615 1.00 85.81 86 HIS A CA 1
ATOM 634 C C . HIS A 1 86 ? -2.635 9.424 2.512 1.00 85.81 86 HIS A C 1
ATOM 636 O O . HIS A 1 86 ? -1.885 10.385 2.360 1.00 85.81 86 HIS A O 1
ATOM 642 N N . ALA A 1 87 ? -3.590 9.407 3.441 1.00 85.25 87 ALA A N 1
ATOM 643 C CA . ALA A 1 87 ? -3.835 10.529 4.340 1.00 85.25 87 ALA A CA 1
ATOM 644 C C . ALA A 1 87 ? -2.927 10.540 5.584 1.00 85.25 87 ALA A C 1
ATOM 646 O O . ALA A 1 87 ? -2.705 11.606 6.153 1.00 85.25 87 ALA A O 1
ATOM 647 N N . ASN A 1 88 ? -2.433 9.377 6.028 1.00 78.38 88 ASN A N 1
ATOM 648 C CA . ASN A 1 88 ? -1.805 9.225 7.347 1.00 78.38 88 ASN A CA 1
ATOM 649 C C . ASN A 1 88 ? -0.385 8.647 7.320 1.00 78.38 88 ASN A C 1
ATOM 651 O O . ASN A 1 88 ? 0.258 8.609 8.366 1.00 78.38 88 ASN A O 1
ATOM 655 N N . ALA A 1 89 ? 0.128 8.205 6.170 1.00 73.44 89 ALA A N 1
ATOM 656 C CA . ALA A 1 89 ? 1.515 7.777 6.050 1.00 73.44 89 ALA A CA 1
ATOM 657 C C . ALA A 1 89 ? 2.407 8.978 5.710 1.00 73.44 89 ALA A C 1
ATOM 659 O O . ALA A 1 89 ? 2.381 9.439 4.566 1.00 73.44 89 ALA A O 1
ATOM 660 N N . PRO A 1 90 ? 3.212 9.492 6.657 1.00 67.94 90 PRO A N 1
ATOM 661 C CA . PRO A 1 90 ? 4.198 10.506 6.321 1.00 67.94 90 PRO A CA 1
ATOM 662 C C . PRO A 1 90 ? 5.182 9.955 5.279 1.00 67.94 90 PRO A C 1
ATOM 664 O O . PRO A 1 90 ? 5.609 8.800 5.367 1.00 67.94 90 PRO A O 1
ATOM 667 N N . ASP A 1 91 ? 5.571 10.786 4.307 1.00 67.69 91 ASP A N 1
ATOM 668 C CA . ASP A 1 91 ? 6.767 10.515 3.508 1.00 67.69 91 ASP A CA 1
ATOM 669 C C . ASP A 1 91 ? 7.970 10.581 4.449 1.00 67.69 91 ASP A C 1
ATOM 671 O O . ASP A 1 91 ? 8.385 11.648 4.902 1.00 67.69 91 ASP A O 1
ATOM 675 N N . MET A 1 92 ? 8.505 9.412 4.782 1.00 64.56 92 MET A N 1
ATOM 676 C CA . MET A 1 92 ? 9.634 9.296 5.697 1.00 64.56 92 MET A CA 1
ATOM 677 C C . MET A 1 92 ? 10.984 9.418 4.983 1.00 64.56 92 MET A C 1
ATOM 679 O O . MET A 1 92 ? 12.021 9.135 5.578 1.00 64.56 92 MET A O 1
ATOM 683 N N . GLY A 1 93 ? 11.010 9.769 3.693 1.00 62.25 93 GLY A N 1
ATOM 684 C CA . GLY A 1 93 ? 12.243 9.927 2.921 1.00 62.25 93 GLY A CA 1
ATOM 685 C C . GLY A 1 93 ? 13.052 8.635 2.738 1.00 62.25 93 GLY A C 1
ATOM 686 O O . GLY A 1 93 ? 14.129 8.675 2.144 1.00 62.25 93 GLY A O 1
ATOM 687 N N . GLY A 1 94 ? 12.534 7.484 3.176 1.00 57.88 94 GLY A N 1
ATOM 688 C CA . GLY A 1 94 ? 13.240 6.196 3.237 1.00 57.88 94 GLY A CA 1
ATOM 68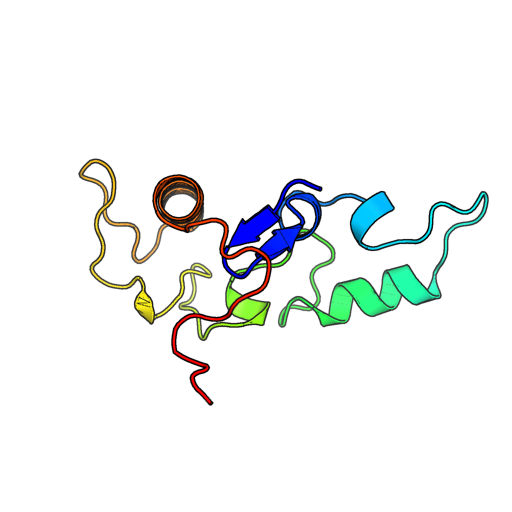9 C C . GLY A 1 94 ? 13.548 5.714 4.656 1.00 57.88 94 GLY A C 1
ATOM 690 O O . GLY A 1 94 ? 14.137 4.650 4.807 1.00 57.88 94 GLY A O 1
ATOM 691 N N . ALA A 1 95 ? 13.176 6.467 5.695 1.00 57.75 95 ALA A N 1
ATOM 692 C CA . ALA A 1 95 ? 13.312 6.018 7.075 1.00 57.75 95 ALA A CA 1
ATOM 693 C C . ALA A 1 95 ? 12.184 5.044 7.456 1.00 57.75 95 ALA A C 1
ATOM 695 O O . ALA A 1 95 ? 11.016 5.281 7.145 1.00 57.75 95 ALA A O 1
ATOM 696 N N . ILE A 1 96 ? 12.531 3.970 8.171 1.00 56.03 96 ILE A N 1
ATOM 697 C CA . ILE A 1 96 ? 11.557 3.071 8.803 1.00 56.03 96 ILE A CA 1
ATOM 698 C C . ILE A 1 96 ? 11.340 3.549 10.249 1.00 56.03 96 ILE A C 1
ATOM 700 O O . ILE A 1 96 ? 12.313 3.637 11.006 1.00 56.03 96 ILE A O 1
ATOM 704 N N . PRO A 1 97 ? 10.102 3.876 10.665 1.00 50.78 97 PRO A N 1
ATOM 705 C CA . PRO A 1 97 ? 9.839 4.316 12.029 1.00 50.78 97 PRO A CA 1
ATOM 706 C C . PRO A 1 97 ? 10.147 3.176 13.006 1.00 50.78 97 PRO A C 1
ATOM 708 O O . PRO A 1 97 ? 9.610 2.080 12.878 1.00 50.78 97 PRO A O 1
ATOM 711 N N . GLY A 1 98 ? 11.028 3.436 13.975 1.00 54.44 98 GLY A N 1
ATOM 712 C CA . GLY A 1 98 ? 11.457 2.454 14.978 1.00 54.44 98 GLY A CA 1
ATOM 713 C C . GLY A 1 98 ? 12.765 1.718 14.664 1.00 54.44 98 GLY A C 1
ATOM 714 O O . GLY A 1 98 ? 13.282 1.042 15.546 1.00 54.44 98 GLY A O 1
ATOM 715 N N . ALA A 1 99 ? 13.359 1.902 13.480 1.00 46.31 99 ALA A N 1
ATOM 716 C CA . ALA A 1 99 ? 14.745 1.506 13.220 1.00 46.31 99 ALA A CA 1
ATOM 717 C C . ALA A 1 99 ? 15.704 2.578 13.777 1.00 46.31 99 ALA A C 1
ATOM 719 O O . ALA A 1 99 ? 16.362 3.312 13.040 1.00 46.31 99 ALA A O 1
ATOM 720 N N . GLY A 1 100 ? 15.698 2.731 15.102 1.00 38.06 100 GLY A N 1
ATOM 721 C CA . GLY A 1 100 ? 16.760 3.427 15.820 1.00 38.06 100 GLY A CA 1
ATOM 722 C C . GLY A 1 100 ? 18.036 2.589 15.781 1.00 38.06 100 GLY A C 1
ATOM 723 O O . GLY A 1 100 ? 17.967 1.361 15.815 1.00 38.06 100 GLY A O 1
ATOM 724 N N . HIS A 1 101 ? 19.173 3.272 15.670 1.00 34.94 101 HIS A N 1
ATOM 725 C CA . HIS A 1 101 ? 20.478 2.706 16.002 1.00 34.94 101 HIS A CA 1
ATOM 726 C C . HIS A 1 101 ? 20.521 2.335 17.488 1.00 34.94 101 HIS A C 1
ATOM 728 O O . HIS A 1 101 ? 19.909 3.091 18.281 1.00 34.94 101 HIS A O 1
#

Sequence (101 aa):
YTKGHAGLACQACHESIHGLYPVTPSVDTTTYKQAAQYNPDGSHGPMKCAACHETNASGVPNIALGQTYNGKKIDNDFDAAVSWMHANAPDMGGAIPGAGH

pLDDT: mean 76.23, std 14.81, range [34.94, 94.88]

Foldseek 3Di:
DDAFALRHDPCLQAPDCVRQPPPDPDPPVPSQQVQLVQAPVSDRDHRQPNSPADADPLSAHPVQAPPDDPNHRCNNPRVSNVVVRRVPIDNPNNDDPPPDD

Radius of gyration: 15.05 Å; chains: 1; bounding box: 37×26×42 Å

Secondary structure (DSSP, 8-state):
--B-GGG-BHHHHTT-HHHHS---SS--HHHHHHHTTSSTT---SSPPGGGTS-B-TTS-BGGGTT-EETTEE-TT-HHHHHHHHHHH----TTPPTT---